Protein AF-A0A9W4MIW9-F1 (afdb_monomer)

Mean predicted aligned error: 12.94 Å

Radius of gyration: 18.71 Å; Cα contacts (8 Å, |Δi|>4): 181; chains: 1; bounding box: 42×33×40 Å

Nearest PDB structures (foldseek):
  2z1q-assembly1_A  TM=3.986E-01  e=2.937E-02  Thermus thermophilus HB8
  8phf-assembly1_A  TM=3.845E-01  e=2.140E-02  Homo sapiens
  7s7g-assembly1_A  TM=3.935E-01  e=2.693E-01  Homo sapiens
  3b96-assembly1_A-2  TM=3.591E-01  e=3.470E-01  Homo sapiens

Foldseek 3Di:
DDPCLQVCLVVVDDDPVVVVVCQQQQLVQCLVCAAAHDPVCQVPTAHHPNQRRVRRGNVSSVVSCCVVDVCDCRCPNNRPPDDDWDQQAFPVCDPNSVPADWDWDQDPVNPGTDIFGWGQDPQDADPNGDGDNDSDTDTD

Secondary structure (DSSP, 8-state):
--TTHHHHHHHT---HHHHHHHHHTT-HHHHHHTTS--HHHHTTS--GGG--GGG--HHHHHHHHHHHHSS-SGGGTTTSS--------BTTBSS-GGG---EEEEPTTSSSEEEE-EESS---B-TT--B------EE-

InterPro domains:
  IPR009100 Acyl-CoA dehydrogenase/oxidase, N-terminal and middle domain superfamily [SSF56645] (2-119)
  IPR037069 Acyl-CoA dehydrogenase/oxidase, N-terminal domain superfamily [G3DSA:1.10.540.10] (1-87)
  IPR046373 Acyl-CoA oxidase/dehydrogenase, middle domain superfamily [G3DSA:2.40.110.10] (88-129)

Sequence (140 aa):
MIPFVSEWEKAGILPSSLYEQCATAGLLMPMGAGSKIPQDWASKYPIIGGVPFEKWDGFHDFIVHDEVTRVGVTDEVLSGQKRISLAVTEPDAGSDVRRILTEAVLNGDKSHYIISGHKKACAKFHPNGRREQSKEETKF

Structure (mmCIF, N/CA/C/O backbone):
data_AF-A0A9W4MIW9-F1
#
_entry.id   AF-A0A9W4MIW9-F1
#
loop_
_atom_site.group_PDB
_atom_site.id
_atom_site.type_symbol
_atom_site.label_atom_id
_atom_site.label_alt_id
_atom_site.label_comp_id
_atom_site.label_asym_id
_atom_site.label_entity_id
_atom_site.label_seq_id
_atom_site.pdbx_PDB_ins_code
_atom_site.Cartn_x
_atom_site.Cartn_y
_atom_site.Cartn_z
_atom_site.occupancy
_atom_site.B_iso_or_equiv
_atom_site.auth_seq_id
_atom_site.auth_comp_id
_atom_site.auth_asym_id
_atom_site.auth_atom_id
_atom_site.pdbx_PDB_model_num
ATOM 1 N N . MET A 1 1 ? -0.341 -7.481 6.486 1.00 47.53 1 MET A N 1
ATOM 2 C CA . MET A 1 1 ? 1.073 -7.098 6.311 1.00 47.53 1 MET A CA 1
ATOM 3 C C . MET A 1 1 ? 1.959 -8.229 6.792 1.00 47.53 1 MET A C 1
ATOM 5 O O . MET A 1 1 ? 1.558 -8.923 7.718 1.00 47.53 1 MET A O 1
ATOM 9 N N . ILE A 1 2 ? 3.075 -8.390 6.077 1.00 58.88 2 ILE A N 1
ATOM 10 C CA . ILE A 1 2 ? 4.284 -9.213 6.273 1.00 58.88 2 ILE A CA 1
ATOM 11 C C . ILE A 1 2 ? 4.309 -10.098 7.549 1.00 58.88 2 ILE A C 1
ATOM 13 O O . ILE A 1 2 ? 4.292 -9.561 8.655 1.00 58.88 2 ILE A O 1
ATOM 17 N N . PRO A 1 3 ? 4.395 -11.442 7.425 1.00 56.22 3 PRO A N 1
ATOM 18 C CA . PRO A 1 3 ? 4.245 -12.366 8.558 1.00 56.22 3 PRO A CA 1
ATOM 19 C C . PRO A 1 3 ? 5.460 -12.475 9.497 1.00 56.22 3 PRO A C 1
ATOM 21 O O . PRO A 1 3 ? 5.290 -12.943 10.618 1.00 56.22 3 PRO A O 1
ATOM 24 N N . PHE A 1 4 ? 6.653 -12.048 9.070 1.00 65.38 4 PHE A N 1
ATOM 25 C CA . PHE A 1 4 ? 7.912 -12.199 9.823 1.00 65.38 4 PHE A CA 1
ATOM 26 C C . PHE A 1 4 ? 8.515 -10.864 10.300 1.00 65.38 4 PHE A C 1
ATOM 28 O O . PHE A 1 4 ? 9.605 -10.840 10.864 1.00 65.38 4 PHE A O 1
ATOM 35 N N . VAL A 1 5 ? 7.810 -9.747 10.085 1.00 66.06 5 VAL A N 1
ATOM 36 C CA . VAL A 1 5 ? 8.337 -8.385 10.293 1.00 66.06 5 VAL A CA 1
ATOM 37 C C . VAL A 1 5 ? 8.869 -8.181 11.725 1.00 66.06 5 VAL A C 1
ATOM 39 O O . VAL A 1 5 ? 10.029 -7.825 11.907 1.00 66.06 5 VAL A O 1
ATOM 42 N N . SER A 1 6 ? 8.107 -8.611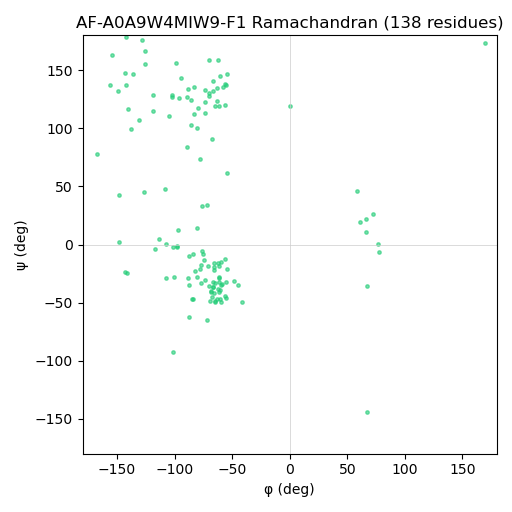 12.737 1.00 68.12 6 SER A N 1
ATOM 43 C CA . SER A 1 6 ? 8.483 -8.506 14.157 1.00 68.12 6 SER A CA 1
ATOM 44 C C . SER A 1 6 ? 9.545 -9.497 14.645 1.00 68.12 6 SER A C 1
ATOM 46 O O . SER A 1 6 ? 10.010 -9.386 15.781 1.00 68.12 6 SER A O 1
ATOM 48 N N . GLU A 1 7 ? 9.922 -10.478 13.824 1.00 67.44 7 GLU A N 1
ATOM 49 C CA . GLU A 1 7 ? 11.092 -11.329 14.069 1.00 67.44 7 GLU A CA 1
ATOM 50 C C . GLU A 1 7 ? 12.353 -10.622 13.563 1.00 67.44 7 GLU A C 1
ATOM 52 O O . GLU A 1 7 ? 13.329 -10.487 14.300 1.00 67.44 7 GLU A O 1
ATOM 57 N N . TRP A 1 8 ? 12.293 -10.085 12.342 1.00 72.25 8 TRP A N 1
ATOM 58 C CA . TRP A 1 8 ? 13.392 -9.358 11.707 1.00 72.25 8 TRP A CA 1
ATOM 59 C C . TRP A 1 8 ? 13.710 -8.033 12.413 1.00 72.25 8 TRP A C 1
ATOM 61 O O . TRP A 1 8 ? 14.882 -7.711 12.584 1.00 72.25 8 TRP A O 1
ATOM 71 N N . GLU A 1 9 ? 12.699 -7.323 12.925 1.00 65.94 9 GLU A N 1
ATOM 72 C CA . GLU A 1 9 ? 12.860 -6.158 13.815 1.00 65.94 9 GLU A CA 1
ATOM 73 C C . GLU A 1 9 ? 13.676 -6.489 15.071 1.00 65.94 9 GLU A C 1
ATOM 75 O O . GLU A 1 9 ? 14.568 -5.736 15.455 1.00 65.94 9 GLU A O 1
ATOM 80 N N . LYS A 1 10 ? 13.393 -7.630 15.715 1.00 73.62 10 LYS A N 1
ATOM 81 C CA . LYS A 1 10 ? 14.078 -8.052 16.949 1.00 73.62 10 LYS A CA 1
ATOM 82 C C . LYS A 1 10 ? 15.468 -8.620 16.692 1.00 73.62 10 LYS A C 1
ATOM 84 O O . LYS A 1 10 ? 16.343 -8.469 17.539 1.00 73.62 10 LYS A O 1
ATOM 89 N N . ALA A 1 11 ? 15.664 -9.285 15.556 1.00 73.06 11 ALA A N 1
ATOM 90 C CA . ALA A 1 11 ? 16.965 -9.789 15.129 1.00 73.06 11 ALA A CA 1
ATOM 91 C C . ALA A 1 11 ? 17.869 -8.685 14.548 1.00 73.06 11 ALA A C 1
ATOM 93 O O . ALA A 1 11 ? 19.082 -8.868 14.488 1.00 73.06 11 ALA A O 1
ATOM 94 N N . GLY A 1 12 ? 17.290 -7.567 14.091 1.00 72.06 12 GLY A N 1
ATOM 95 C CA . GLY A 1 12 ? 17.987 -6.486 13.387 1.00 72.06 12 GLY A CA 1
ATOM 96 C C . GLY A 1 12 ? 18.542 -6.883 12.012 1.00 72.06 12 GLY A C 1
ATOM 97 O O . GLY A 1 12 ? 19.351 -6.149 11.448 1.00 72.06 12 GLY A O 1
ATOM 98 N N . ILE A 1 13 ? 18.170 -8.058 11.489 1.00 71.31 13 ILE A N 1
ATOM 99 C CA . ILE A 1 13 ? 18.771 -8.692 10.306 1.00 71.31 13 ILE A CA 1
ATOM 100 C C . ILE A 1 13 ? 17.676 -9.379 9.475 1.00 71.31 13 ILE A C 1
ATOM 102 O O . ILE A 1 13 ? 16.817 -10.078 10.012 1.00 71.31 13 ILE A O 1
ATOM 106 N N . LEU A 1 14 ? 17.744 -9.215 8.149 1.00 72.25 14 LEU A N 1
ATOM 107 C CA . LEU A 1 14 ? 16.890 -9.899 7.171 1.00 72.25 14 LEU A CA 1
ATOM 108 C C . LEU A 1 14 ? 17.574 -11.179 6.636 1.00 72.25 14 LEU A C 1
ATOM 110 O O . LEU A 1 14 ? 18.785 -11.156 6.402 1.00 72.25 14 LEU A O 1
ATOM 114 N N . PRO A 1 15 ? 16.840 -12.279 6.369 1.00 72.19 15 PRO A N 1
ATOM 115 C CA . PRO A 1 15 ? 17.414 -13.485 5.767 1.00 72.19 15 PRO A CA 1
ATOM 116 C C . PRO A 1 15 ? 17.950 -13.226 4.352 1.00 72.19 15 PRO A C 1
ATOM 118 O O . PRO A 1 15 ? 17.249 -12.655 3.520 1.00 72.19 15 PRO A O 1
ATOM 121 N N . SER A 1 16 ? 19.153 -13.705 4.023 1.00 75.12 16 SER A N 1
ATOM 122 C CA . SER A 1 16 ? 19.767 -13.465 2.702 1.00 75.12 16 SER A CA 1
ATOM 123 C C . SER A 1 16 ? 18.932 -14.005 1.530 1.00 75.12 16 SER A C 1
ATOM 125 O O . SER A 1 16 ? 18.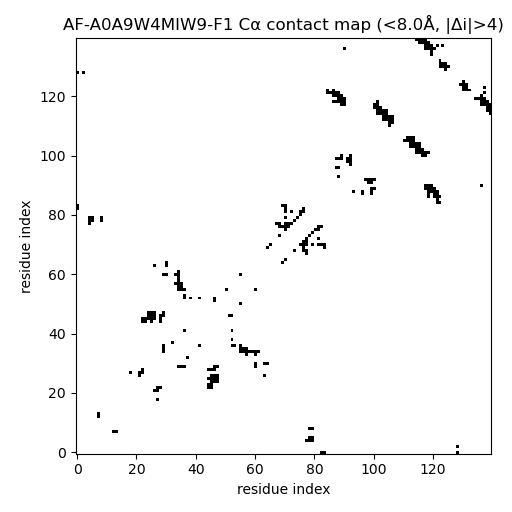831 -13.351 0.494 1.00 75.12 16 SER A O 1
ATOM 127 N N . SER A 1 17 ? 18.249 -15.139 1.714 1.00 75.81 17 SER A N 1
ATOM 128 C CA . SER A 1 17 ? 17.342 -15.716 0.711 1.00 75.81 17 SER A CA 1
ATOM 129 C C . SER A 1 17 ? 16.101 -14.857 0.427 1.00 75.81 17 SER A C 1
ATOM 131 O O . SER A 1 17 ? 15.500 -14.991 -0.638 1.00 75.81 17 SER A O 1
ATOM 133 N N . LEU A 1 18 ? 15.727 -13.933 1.324 1.00 75.25 18 LEU A N 1
ATOM 134 C CA . LEU A 1 18 ? 14.636 -12.982 1.086 1.00 75.25 18 LEU A CA 1
ATOM 135 C C . LEU A 1 18 ? 14.993 -11.999 -0.038 1.00 75.25 18 LEU A C 1
ATOM 137 O O . LEU A 1 18 ? 14.135 -11.660 -0.849 1.00 75.25 18 LEU A O 1
ATOM 141 N N . TYR A 1 19 ? 16.257 -11.574 -0.130 1.00 75.38 19 TYR A N 1
ATOM 142 C CA . TYR A 1 19 ? 16.714 -10.700 -1.213 1.00 75.38 19 TYR A CA 1
ATOM 143 C C . TYR A 1 19 ? 16.657 -11.410 -2.572 1.00 75.38 19 TYR A C 1
ATOM 145 O O . TYR A 1 19 ? 16.169 -10.830 -3.541 1.00 75.38 19 TYR A O 1
ATOM 153 N N . GLU A 1 20 ? 17.062 -12.680 -2.643 1.00 79.69 20 GLU A N 1
ATOM 154 C CA . GLU A 1 20 ? 16.945 -13.501 -3.859 1.00 79.69 20 GLU A CA 1
ATOM 155 C C . GLU A 1 20 ? 15.476 -13.698 -4.278 1.00 79.69 20 GLU A C 1
ATOM 157 O O . GLU A 1 20 ? 15.139 -13.625 -5.464 1.00 79.69 20 GLU A O 1
ATOM 162 N N . GLN A 1 21 ? 14.574 -13.869 -3.308 1.00 79.00 21 GLN A N 1
ATOM 163 C CA . GLN A 1 21 ? 13.131 -13.966 -3.545 1.00 79.00 21 GLN A CA 1
ATOM 164 C C . GLN A 1 21 ? 12.533 -12.639 -4.035 1.00 79.00 21 GLN A C 1
ATOM 166 O O . GLN A 1 21 ? 11.803 -12.637 -5.025 1.00 79.00 21 GLN A O 1
ATOM 171 N N . CYS A 1 22 ? 12.880 -11.502 -3.425 1.00 77.81 22 CYS A N 1
ATOM 172 C CA . CYS A 1 22 ? 12.439 -10.176 -3.875 1.00 77.81 22 CYS A CA 1
ATOM 173 C C . CYS A 1 22 ? 13.019 -9.792 -5.250 1.00 77.81 22 CYS A C 1
ATOM 175 O O . CYS A 1 22 ? 12.347 -9.114 -6.031 1.00 77.81 22 CYS A O 1
ATOM 177 N N . ALA A 1 23 ? 14.236 -10.240 -5.580 1.00 81.62 23 ALA A N 1
ATOM 178 C CA . ALA A 1 23 ? 14.806 -10.108 -6.921 1.00 81.62 23 ALA A CA 1
ATOM 179 C C . ALA A 1 23 ? 13.994 -10.919 -7.943 1.00 81.62 23 ALA A C 1
ATOM 181 O O . ALA A 1 23 ? 13.566 -10.382 -8.962 1.00 81.62 23 ALA A O 1
ATOM 182 N N . THR A 1 24 ? 13.717 -12.189 -7.633 1.00 83.44 24 THR A N 1
ATOM 183 C CA . THR A 1 24 ? 12.951 -13.107 -8.494 1.00 83.44 24 THR A CA 1
ATOM 184 C C . THR A 1 24 ? 11.496 -12.656 -8.676 1.00 83.44 24 THR A C 1
ATOM 186 O O . THR A 1 24 ? 10.931 -12.815 -9.754 1.00 83.44 24 THR A O 1
ATOM 189 N N . ALA A 1 25 ? 10.894 -12.036 -7.657 1.00 81.69 25 ALA A N 1
ATOM 190 C CA . ALA A 1 25 ? 9.546 -11.465 -7.710 1.00 81.69 25 ALA A CA 1
ATOM 191 C C . ALA A 1 25 ? 9.454 -10.122 -8.467 1.00 81.69 25 ALA A C 1
ATOM 193 O O . ALA A 1 25 ? 8.356 -9.592 -8.637 1.00 81.69 25 ALA A O 1
ATOM 194 N N . GLY A 1 26 ? 10.583 -9.551 -8.900 1.00 85.00 26 GLY A N 1
ATOM 195 C CA . GLY A 1 26 ? 10.620 -8.275 -9.615 1.00 85.00 26 GLY A CA 1
ATOM 196 C C . GLY A 1 26 ? 10.336 -7.050 -8.746 1.00 85.00 26 GLY A C 1
ATOM 197 O O . GLY A 1 26 ? 9.869 -6.041 -9.264 1.00 85.00 26 GLY 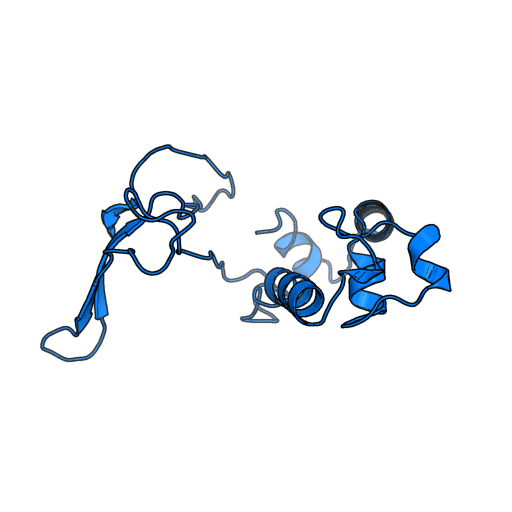A O 1
ATOM 198 N N . LEU A 1 27 ? 10.601 -7.130 -7.437 1.00 83.69 27 LEU A N 1
ATOM 199 C CA . LEU A 1 27 ? 10.497 -5.997 -6.508 1.00 83.69 27 LEU A CA 1
ATOM 200 C C . LEU A 1 27 ? 11.774 -5.150 -6.496 1.00 83.69 27 LEU A C 1
ATOM 202 O O . LEU A 1 27 ? 11.707 -3.928 -6.581 1.00 83.69 27 LEU A O 1
ATOM 206 N N . LEU A 1 28 ? 12.946 -5.794 -6.412 1.00 82.19 28 LEU A N 1
ATOM 207 C CA . LEU A 1 28 ? 14.202 -5.068 -6.180 1.00 82.19 28 LEU A CA 1
ATOM 208 C C . LEU A 1 28 ? 14.654 -4.219 -7.371 1.00 82.19 28 LEU A C 1
ATOM 210 O O . LEU A 1 28 ? 15.215 -3.147 -7.163 1.00 82.19 28 LEU A O 1
ATOM 214 N N . MET A 1 29 ? 14.433 -4.678 -8.609 1.00 85.69 29 MET A N 1
ATOM 215 C CA . MET A 1 29 ? 14.877 -3.918 -9.781 1.00 85.69 29 MET A CA 1
ATOM 216 C C . MET A 1 29 ? 14.077 -2.618 -9.961 1.00 85.69 29 MET A C 1
ATOM 218 O O . MET A 1 29 ? 14.724 -1.576 -10.058 1.00 85.69 29 MET A O 1
ATOM 222 N N . PRO A 1 30 ? 12.728 -2.612 -9.911 1.00 83.06 30 PRO A N 1
ATOM 223 C CA . PRO A 1 30 ? 11.979 -1.363 -9.974 1.00 83.06 30 PRO A CA 1
ATOM 224 C C . PRO A 1 30 ? 12.290 -0.411 -8.812 1.00 83.06 30 PRO A C 1
ATOM 226 O O . PRO A 1 30 ? 12.518 0.763 -9.067 1.00 83.06 30 PRO A O 1
ATOM 229 N N . MET A 1 31 ? 12.440 -0.908 -7.574 1.00 82.06 31 MET A N 1
ATOM 230 C CA . MET A 1 31 ? 12.877 -0.078 -6.433 1.00 82.06 31 MET A CA 1
ATOM 231 C C . MET A 1 31 ? 14.276 0.539 -6.620 1.00 82.06 31 MET A C 1
ATOM 233 O O . MET A 1 31 ? 14.549 1.622 -6.110 1.00 82.06 31 MET A O 1
ATOM 237 N N . GLY A 1 32 ? 15.186 -0.147 -7.320 1.00 81.88 32 GLY A N 1
ATOM 238 C CA . GLY A 1 32 ? 16.523 0.372 -7.634 1.00 81.88 32 GLY A CA 1
ATOM 239 C C . GLY A 1 32 ? 16.563 1.303 -8.852 1.00 81.88 32 GLY A C 1
ATOM 240 O O . GLY A 1 32 ? 17.484 2.107 -8.976 1.00 81.88 32 GLY A O 1
ATOM 241 N N . ALA A 1 33 ? 15.586 1.191 -9.752 1.00 84.44 33 ALA A N 1
ATOM 242 C CA . ALA A 1 33 ? 15.440 2.032 -10.938 1.00 84.44 33 ALA A CA 1
ATOM 243 C C . ALA A 1 33 ? 14.619 3.309 -10.673 1.00 84.44 33 ALA A C 1
ATOM 245 O O . ALA A 1 33 ? 14.829 4.335 -11.324 1.00 84.44 33 ALA A O 1
ATOM 246 N N . GLY A 1 34 ? 13.689 3.252 -9.719 1.00 83.00 34 GLY A N 1
ATOM 247 C CA . GLY A 1 34 ? 12.743 4.317 -9.423 1.00 83.00 34 GLY A CA 1
ATOM 248 C C . GLY A 1 34 ? 11.740 4.536 -10.561 1.00 83.00 34 GLY A C 1
ATOM 249 O O . GLY A 1 34 ? 11.335 3.617 -11.276 1.00 83.00 34 GLY A O 1
ATOM 250 N N . SER A 1 35 ? 11.373 5.802 -10.771 1.00 85.94 35 SER A N 1
ATOM 251 C CA . SER A 1 35 ? 10.337 6.233 -11.725 1.00 85.94 35 SER A CA 1
ATOM 252 C C . SER A 1 35 ? 10.500 5.809 -13.196 1.00 85.94 35 SER A C 1
ATOM 254 O O . SER A 1 35 ? 9.553 5.986 -13.964 1.00 85.94 35 SER A O 1
ATOM 256 N N . LYS A 1 36 ? 11.665 5.295 -13.625 1.00 89.69 36 LYS A N 1
ATOM 257 C CA . LYS A 1 36 ? 11.917 4.795 -14.991 1.00 89.69 36 LYS A CA 1
ATOM 258 C C . LYS A 1 36 ? 12.936 3.660 -14.983 1.00 89.69 36 LYS A C 1
ATOM 260 O O . LYS A 1 36 ? 14.023 3.813 -14.438 1.00 89.69 36 LYS A O 1
ATOM 265 N N . ILE A 1 37 ? 12.633 2.569 -15.681 1.00 86.50 37 ILE A N 1
ATOM 266 C CA . ILE A 1 37 ? 13.534 1.415 -15.792 1.00 86.50 37 ILE A CA 1
ATOM 267 C C . ILE A 1 37 ? 14.540 1.628 -16.938 1.00 86.50 37 ILE A C 1
ATOM 269 O O . ILE A 1 37 ? 14.116 1.847 -18.076 1.00 86.50 37 ILE A O 1
ATOM 273 N N . PRO A 1 38 ? 15.865 1.548 -16.687 1.00 87.00 38 PRO A N 1
ATOM 274 C CA . PRO A 1 38 ? 16.870 1.564 -17.746 1.00 87.00 38 PRO A CA 1
ATOM 275 C C . PRO A 1 38 ? 16.650 0.423 -18.746 1.00 87.00 38 PRO A C 1
ATOM 277 O O . PRO A 1 38 ? 16.438 -0.727 -18.356 1.00 87.00 38 PRO A O 1
ATOM 280 N N . GLN A 1 39 ? 16.750 0.718 -20.044 1.00 81.94 39 GLN A N 1
ATOM 281 C CA . GLN A 1 39 ? 16.488 -0.265 -21.103 1.00 81.94 39 GLN A CA 1
ATOM 282 C C . GLN A 1 39 ? 17.410 -1.497 -21.013 1.00 81.94 39 GLN A C 1
ATOM 284 O O . GLN A 1 39 ? 16.961 -2.620 -21.234 1.00 81.94 39 GLN A O 1
ATOM 289 N N . ASP A 1 40 ? 18.659 -1.313 -20.576 1.00 84.19 40 ASP A N 1
ATOM 290 C CA . ASP A 1 40 ? 19.629 -2.399 -20.357 1.00 84.19 40 ASP A CA 1
ATOM 291 C C . ASP A 1 40 ? 19.235 -3.361 -19.216 1.00 84.19 40 ASP A C 1
ATOM 293 O O . ASP A 1 40 ? 19.796 -4.451 -19.084 1.00 84.19 40 ASP A O 1
ATOM 297 N N . TRP A 1 41 ? 18.291 -2.968 -18.354 1.00 82.88 41 TRP A N 1
ATOM 298 C CA . TRP A 1 41 ? 17.788 -3.776 -17.236 1.00 82.88 41 TRP A CA 1
ATOM 299 C C . TRP A 1 41 ? 16.450 -4.444 -17.565 1.00 82.88 41 TRP A C 1
ATOM 301 O O . TRP A 1 41 ? 16.167 -5.530 -17.058 1.00 82.88 41 TRP A O 1
ATOM 311 N N . ALA A 1 42 ? 15.664 -3.832 -18.455 1.00 72.88 42 ALA A N 1
ATOM 312 C CA . ALA A 1 42 ? 14.316 -4.247 -18.834 1.00 72.88 42 ALA A CA 1
ATOM 313 C C . ALA A 1 42 ? 14.192 -5.695 -19.337 1.00 72.88 42 ALA A C 1
ATOM 315 O O . ALA A 1 42 ? 13.165 -6.333 -19.130 1.00 72.88 42 ALA A O 1
ATOM 316 N N . SER A 1 43 ? 15.229 -6.219 -19.998 1.00 71.81 43 SER A N 1
ATOM 317 C CA . SER A 1 43 ? 15.269 -7.609 -20.492 1.00 71.81 43 SER A CA 1
ATOM 318 C C . SER A 1 43 ? 16.027 -8.570 -19.568 1.00 71.81 43 SER A C 1
ATOM 320 O O . SER A 1 43 ? 16.142 -9.754 -19.877 1.00 71.81 43 SER A O 1
ATOM 322 N N . LYS A 1 44 ? 16.590 -8.072 -18.459 1.00 83.00 44 LYS A N 1
ATOM 323 C CA . LYS A 1 44 ? 17.498 -8.826 -17.583 1.00 83.00 44 LYS A CA 1
ATOM 324 C C . LYS A 1 44 ? 16.861 -9.226 -16.252 1.00 83.00 44 LYS A C 1
ATOM 326 O O . LYS A 1 44 ? 17.250 -10.243 -15.682 1.00 83.00 44 LYS A O 1
ATOM 331 N N . TYR A 1 45 ? 15.901 -8.444 -15.760 1.00 84.38 45 TYR A N 1
ATOM 332 C CA . TYR A 1 45 ? 15.270 -8.655 -14.458 1.00 84.38 45 TYR A CA 1
ATOM 333 C C . TYR A 1 45 ? 13.744 -8.489 -14.544 1.00 84.38 45 TYR A C 1
ATOM 335 O O . TYR A 1 45 ? 13.270 -7.661 -15.322 1.00 84.38 45 TYR A O 1
ATOM 343 N N . PRO A 1 46 ? 12.965 -9.245 -13.750 1.00 87.81 46 PRO A N 1
ATOM 344 C CA . PRO A 1 46 ? 11.510 -9.138 -13.743 1.00 87.81 46 PRO A CA 1
ATOM 345 C C . PRO A 1 46 ? 11.020 -7.818 -13.129 1.00 87.81 46 PRO A C 1
ATOM 347 O O . PRO A 1 46 ? 11.711 -7.182 -12.332 1.00 87.81 46 PRO A O 1
ATOM 350 N N . ILE A 1 47 ? 9.785 -7.447 -13.476 1.00 89.38 47 ILE A N 1
ATOM 351 C CA . ILE A 1 47 ? 9.059 -6.280 -12.959 1.00 89.38 47 ILE A CA 1
ATOM 352 C C . ILE A 1 47 ? 7.795 -6.779 -12.258 1.00 89.38 47 ILE A C 1
ATOM 354 O O . ILE A 1 47 ? 7.021 -7.549 -12.838 1.00 89.38 47 ILE A O 1
ATOM 358 N N . ILE A 1 48 ? 7.568 -6.342 -11.018 1.00 85.25 48 ILE A N 1
ATOM 359 C CA . ILE A 1 48 ? 6.362 -6.692 -10.263 1.00 85.25 48 ILE A CA 1
ATOM 360 C C . ILE A 1 48 ? 5.086 -6.297 -11.026 1.00 85.25 48 ILE A C 1
ATOM 362 O O . ILE A 1 48 ? 4.996 -5.246 -11.657 1.00 85.25 48 ILE A O 1
ATOM 366 N N . GLY A 1 49 ? 4.087 -7.181 -10.994 1.00 82.56 49 GLY A N 1
ATOM 367 C CA . GLY A 1 49 ? 2.829 -7.005 -11.723 1.00 82.56 49 GLY A CA 1
ATOM 368 C C . GLY A 1 49 ? 2.918 -7.277 -13.229 1.00 82.56 49 GLY A C 1
ATOM 369 O O . GLY A 1 49 ? 1.904 -7.158 -13.910 1.00 82.56 49 GLY A O 1
ATOM 370 N N . GLY A 1 50 ? 4.090 -7.654 -13.761 1.00 83.62 50 GLY A N 1
ATOM 371 C CA . GLY A 1 50 ? 4.272 -7.914 -15.194 1.00 83.62 50 GLY A CA 1
ATOM 372 C C . GLY A 1 50 ? 4.107 -6.663 -16.063 1.00 83.62 50 GLY A C 1
ATOM 373 O O . GLY A 1 50 ? 3.787 -6.772 -17.246 1.00 83.62 50 GLY A O 1
ATOM 374 N N . VAL A 1 51 ? 4.282 -5.479 -15.470 1.00 85.38 51 VAL A N 1
ATOM 375 C CA . VAL A 1 51 ? 4.172 -4.188 -16.154 1.00 85.38 51 VAL A CA 1
ATOM 376 C C . VAL A 1 51 ? 5.270 -4.114 -17.225 1.00 85.38 51 VAL A C 1
ATOM 378 O O . VAL A 1 51 ? 6.442 -4.265 -16.878 1.00 85.38 51 VAL A O 1
ATOM 381 N N . PRO A 1 52 ? 4.936 -3.896 -18.515 1.00 88.50 52 PRO A N 1
ATOM 382 C CA . PRO A 1 52 ? 5.940 -3.674 -19.553 1.00 88.50 52 PRO A CA 1
ATOM 383 C C . PRO A 1 52 ? 6.850 -2.511 -19.163 1.00 88.50 52 PRO A C 1
ATOM 385 O O . PRO A 1 52 ? 6.360 -1.500 -18.662 1.00 88.50 52 PRO A O 1
ATOM 388 N N . PHE A 1 53 ? 8.159 -2.634 -19.373 1.00 86.56 53 PHE A N 1
ATOM 389 C CA . PHE A 1 53 ? 9.129 -1.663 -18.856 1.00 86.56 53 PHE A CA 1
ATOM 390 C C . PHE A 1 53 ? 8.915 -0.244 -19.406 1.00 86.56 53 PHE A C 1
ATOM 392 O O . PHE A 1 53 ? 9.177 0.732 -18.710 1.00 86.56 53 PHE A O 1
ATOM 399 N N . GLU A 1 54 ? 8.372 -0.121 -20.619 1.00 88.81 54 GLU A N 1
ATOM 400 C CA . GLU A 1 54 ? 8.004 1.143 -21.267 1.00 88.81 54 GLU A CA 1
ATOM 401 C C . GLU A 1 54 ? 6.776 1.806 -20.626 1.00 88.81 54 GLU A C 1
ATOM 403 O O . GLU A 1 54 ? 6.524 2.990 -20.839 1.00 88.81 54 GLU A O 1
ATOM 408 N N . LYS A 1 55 ? 5.993 1.028 -19.870 1.00 89.81 55 LYS A N 1
ATOM 409 C CA . LYS A 1 55 ? 4.827 1.463 -19.092 1.00 89.81 55 LYS A CA 1
ATOM 410 C C . LYS A 1 55 ? 5.136 1.608 -17.603 1.00 89.81 55 LYS A C 1
ATOM 412 O O . LYS A 1 55 ? 4.246 2.001 -16.854 1.00 89.81 55 LYS A O 1
ATOM 417 N N . TRP A 1 56 ? 6.360 1.294 -17.173 1.00 90.06 56 TRP A N 1
ATOM 418 C CA . TRP A 1 56 ? 6.802 1.631 -15.829 1.00 90.06 56 TRP A CA 1
ATOM 419 C C . TRP A 1 56 ? 6.977 3.143 -15.716 1.00 90.06 56 TRP A C 1
ATOM 421 O O . TRP A 1 56 ? 7.661 3.765 -16.530 1.00 90.06 56 TRP A O 1
ATOM 431 N N . ASP A 1 57 ? 6.357 3.729 -14.702 1.00 86.50 57 ASP A N 1
ATOM 432 C CA . ASP A 1 57 ? 6.380 5.163 -14.459 1.00 86.50 57 ASP A CA 1
ATOM 433 C C . ASP A 1 57 ? 6.449 5.473 -12.957 1.00 86.50 57 ASP A C 1
ATOM 435 O O . ASP A 1 57 ? 6.412 4.586 -12.100 1.00 86.50 57 ASP A O 1
ATOM 439 N N . GLY A 1 58 ? 6.508 6.767 -12.635 1.00 84.00 58 GLY A N 1
ATOM 440 C CA . GLY A 1 58 ? 6.513 7.260 -11.261 1.00 84.00 58 GLY A CA 1
ATOM 441 C C . GLY A 1 58 ? 5.281 6.883 -10.429 1.00 84.00 58 GLY A C 1
ATOM 442 O O . GLY A 1 58 ? 5.344 7.009 -9.213 1.00 84.00 58 GLY A O 1
ATOM 443 N N . PHE A 1 59 ? 4.174 6.424 -11.025 1.00 85.81 59 PHE A N 1
ATOM 444 C CA . PHE A 1 59 ? 3.001 5.954 -10.282 1.00 85.81 59 PHE A CA 1
ATOM 445 C C . PHE A 1 59 ? 3.109 4.470 -9.923 1.00 85.81 59 PHE A C 1
ATOM 447 O O . PHE A 1 59 ? 2.706 4.088 -8.830 1.00 85.81 59 PHE A O 1
ATOM 454 N N . HIS A 1 60 ? 3.706 3.643 -10.781 1.00 86.06 60 HIS A N 1
ATOM 455 C CA . HIS A 1 60 ? 4.059 2.264 -10.429 1.00 86.06 60 HIS A CA 1
ATOM 456 C C . HIS A 1 60 ? 5.181 2.232 -9.387 1.00 86.06 60 HIS A C 1
ATOM 458 O O . HIS A 1 60 ? 5.097 1.484 -8.416 1.00 86.06 60 HIS A O 1
ATOM 464 N N . ASP A 1 61 ? 6.175 3.107 -9.551 1.00 85.44 61 ASP A N 1
ATOM 465 C CA . ASP A 1 61 ? 7.215 3.373 -8.559 1.00 85.44 61 ASP A CA 1
ATOM 466 C C . ASP A 1 61 ? 6.608 3.873 -7.246 1.00 85.44 61 ASP A C 1
ATOM 468 O O . ASP A 1 61 ? 6.849 3.281 -6.200 1.00 85.44 61 ASP A O 1
ATOM 472 N N . PHE A 1 62 ? 5.718 4.874 -7.296 1.00 82.19 62 PHE A N 1
ATOM 473 C CA . PHE A 1 62 ? 4.989 5.329 -6.115 1.00 82.19 62 PHE A CA 1
ATOM 474 C C . PHE A 1 62 ? 4.123 4.230 -5.502 1.00 82.19 62 PHE A C 1
ATOM 476 O O . PHE A 1 62 ? 4.108 4.151 -4.293 1.00 82.19 62 PHE A O 1
ATOM 483 N N . ILE A 1 63 ? 3.441 3.358 -6.252 1.00 83.31 63 ILE A N 1
ATOM 484 C CA . ILE A 1 63 ? 2.667 2.248 -5.665 1.00 83.31 63 ILE A CA 1
ATOM 485 C C . ILE A 1 63 ? 3.587 1.211 -5.025 1.00 83.31 63 ILE A C 1
ATOM 487 O O . ILE A 1 63 ? 3.251 0.700 -3.961 1.00 83.31 63 ILE A O 1
ATOM 491 N N . VAL A 1 64 ? 4.728 0.880 -5.634 1.00 78.25 64 VAL A N 1
ATOM 492 C CA . VAL A 1 64 ? 5.696 -0.031 -5.011 1.00 78.25 64 VAL A CA 1
ATOM 493 C C . VAL A 1 64 ? 6.265 0.606 -3.759 1.00 78.25 64 VAL A C 1
ATOM 495 O O . VAL A 1 64 ? 6.222 -0.023 -2.710 1.00 78.25 64 VAL A O 1
ATOM 498 N N . HIS A 1 65 ? 6.717 1.855 -3.827 1.00 77.06 65 HIS A N 1
ATOM 499 C CA . HIS A 1 65 ? 7.178 2.578 -2.656 1.00 77.06 65 HIS A CA 1
ATOM 500 C C . HIS A 1 65 ? 6.074 2.720 -1.618 1.00 77.06 65 HIS A C 1
ATOM 502 O O . HIS A 1 65 ? 6.339 2.403 -0.483 1.00 77.06 65 HIS A O 1
ATOM 508 N N . ASP A 1 66 ? 4.849 3.109 -1.937 1.00 74.06 66 ASP A N 1
ATOM 509 C CA . ASP A 1 66 ? 3.716 3.233 -1.011 1.00 74.06 66 ASP A CA 1
ATOM 510 C C . ASP A 1 66 ? 3.360 1.850 -0.423 1.00 74.06 66 ASP A C 1
ATOM 512 O O . ASP A 1 66 ? 3.364 1.688 0.783 1.00 74.06 66 ASP A O 1
ATOM 516 N N . GLU A 1 67 ? 3.231 0.756 -1.170 1.00 69.31 67 GLU A N 1
ATOM 517 C CA . GLU A 1 67 ? 3.047 -0.569 -0.540 1.00 69.31 67 GLU A CA 1
ATOM 518 C C . GLU A 1 67 ? 4.275 -1.053 0.276 1.00 69.31 67 GLU A C 1
ATOM 520 O O . GLU A 1 67 ? 4.116 -1.851 1.204 1.00 69.31 67 GLU A O 1
ATOM 525 N N . VAL A 1 68 ? 5.475 -0.523 0.004 1.00 69.25 68 VAL A N 1
ATOM 526 C CA . VAL A 1 68 ? 6.738 -0.773 0.733 1.00 69.25 68 VAL A CA 1
ATOM 527 C C . VAL A 1 68 ? 7.071 0.330 1.769 1.00 69.25 68 VAL A C 1
ATOM 529 O O . VAL A 1 68 ? 8.035 0.178 2.508 1.00 69.25 68 VAL A O 1
ATOM 532 N N . THR A 1 69 ? 6.268 1.400 1.912 1.00 63.81 69 THR A N 1
ATOM 533 C CA . THR A 1 69 ? 6.517 2.556 2.817 1.00 63.81 69 THR A CA 1
ATOM 534 C C . THR A 1 69 ? 5.282 3.147 3.496 1.00 63.81 69 THR A C 1
ATOM 536 O O . THR A 1 69 ? 5.461 3.685 4.572 1.00 63.81 69 THR A O 1
ATOM 539 N N . ARG A 1 70 ? 4.048 3.002 2.974 1.00 62.28 70 ARG A N 1
ATOM 540 C CA . ARG A 1 70 ? 2.729 3.168 3.660 1.00 62.28 70 ARG A CA 1
ATOM 541 C C . ARG A 1 70 ? 2.648 2.297 4.896 1.00 62.28 70 ARG A C 1
ATOM 543 O O . ARG A 1 70 ? 1.865 2.541 5.814 1.00 62.28 70 ARG A O 1
ATOM 550 N N . VAL A 1 71 ? 3.489 1.274 4.925 1.00 52.53 71 VAL A N 1
ATOM 551 C CA . VAL A 1 71 ? 4.071 0.778 6.153 1.00 52.53 71 VAL A CA 1
ATOM 552 C C . VAL A 1 71 ? 4.782 1.926 6.930 1.00 52.53 71 VAL A C 1
ATOM 554 O O . VAL A 1 71 ? 5.989 1.860 7.093 1.00 52.53 71 VAL A O 1
ATOM 557 N N . GLY A 1 72 ? 4.038 2.978 7.349 1.00 48.88 72 GLY A N 1
ATOM 558 C CA . GLY A 1 72 ? 4.440 4.390 7.148 1.00 48.88 72 GLY A CA 1
ATOM 559 C C . GLY A 1 72 ? 3.714 5.534 7.877 1.00 48.88 72 GLY A C 1
ATOM 560 O O . GLY A 1 72 ? 2.916 6.230 7.260 1.00 48.88 72 GLY A O 1
ATOM 561 N N . VAL A 1 73 ? 3.931 5.851 9.156 1.00 50.59 73 VAL A N 1
ATOM 562 C CA . VAL A 1 73 ? 4.235 4.918 10.250 1.00 50.59 73 VAL A CA 1
ATOM 563 C C . VAL A 1 73 ? 5.505 4.089 9.989 1.00 50.59 73 VAL A C 1
ATOM 565 O O . VAL A 1 73 ? 5.492 2.872 10.077 1.00 50.59 73 VAL A O 1
ATOM 568 N N . THR A 1 74 ? 6.581 4.744 9.548 1.00 45.62 74 THR A N 1
ATOM 569 C CA . THR A 1 74 ? 7.650 4.130 8.741 1.00 45.62 74 THR A CA 1
ATOM 570 C C . THR A 1 74 ? 8.502 3.186 9.569 1.00 45.62 74 THR A C 1
ATOM 572 O O . THR A 1 74 ? 8.311 1.983 9.455 1.00 45.62 74 THR A O 1
ATOM 575 N N . ASP A 1 75 ? 9.238 3.665 10.567 1.00 41.91 75 ASP A N 1
ATOM 576 C CA . ASP A 1 75 ? 9.833 2.798 11.600 1.00 41.91 75 ASP A CA 1
ATOM 577 C C . ASP A 1 75 ? 8.786 2.215 12.584 1.00 41.91 75 ASP A C 1
ATOM 579 O O . ASP A 1 75 ? 9.061 2.046 13.765 1.00 41.91 75 ASP A O 1
ATOM 583 N N . GLU A 1 76 ? 7.566 1.909 12.135 1.00 44.62 76 GLU A N 1
ATOM 584 C CA . GLU A 1 76 ? 6.484 1.268 12.903 1.00 44.62 76 GLU A CA 1
ATOM 585 C C . GLU A 1 76 ? 5.577 0.375 12.026 1.00 44.62 76 GLU A C 1
ATOM 587 O O . GLU A 1 76 ? 4.605 -0.201 12.509 1.00 44.62 76 GLU A O 1
ATOM 592 N N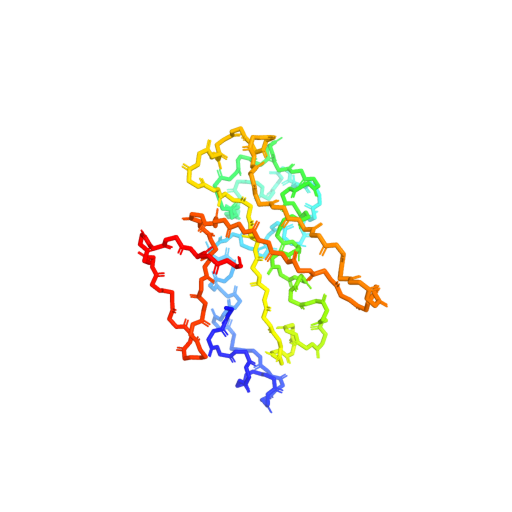 . VAL A 1 77 ? 5.869 0.228 10.732 1.00 43.97 77 VAL A N 1
ATOM 593 C CA . VAL A 1 77 ? 5.438 -0.920 9.925 1.00 43.97 77 VAL A CA 1
ATOM 594 C C . VAL A 1 77 ? 6.546 -1.360 8.942 1.00 43.97 77 VAL A C 1
ATOM 596 O O . VAL A 1 77 ? 6.620 -2.554 8.661 1.00 43.97 77 VAL A O 1
ATOM 599 N N . LEU A 1 78 ? 7.486 -0.477 8.536 1.00 40.22 78 LEU A N 1
ATOM 600 C CA . LEU A 1 78 ? 8.896 -0.903 8.379 1.00 40.22 78 LEU A CA 1
ATOM 601 C C . LEU A 1 78 ? 9.456 -1.374 9.748 1.00 40.22 78 LEU A C 1
ATOM 603 O O . LEU A 1 78 ? 10.439 -2.105 9.760 1.00 40.22 78 LEU A O 1
ATOM 607 N N . SER A 1 79 ? 8.819 -1.012 10.882 1.00 43.56 79 SER A N 1
ATOM 608 C CA . SER A 1 79 ? 8.981 -1.661 12.207 1.00 43.56 79 SER A CA 1
ATOM 609 C C . SER A 1 79 ? 7.644 -2.114 12.876 1.00 43.56 79 SER A C 1
ATOM 611 O O . SER A 1 79 ? 7.332 -1.878 14.041 1.00 43.56 79 SER A O 1
ATOM 613 N N . GLY A 1 80 ? 6.781 -2.754 12.085 1.00 40.97 80 GLY A N 1
ATOM 614 C CA . GLY A 1 80 ? 5.709 -3.679 12.514 1.00 40.97 80 GLY A CA 1
ATOM 615 C C . GLY A 1 80 ? 4.477 -3.223 13.326 1.00 40.97 80 GLY A C 1
ATOM 616 O O . GLY A 1 80 ? 3.400 -3.787 13.115 1.00 40.97 80 GLY A O 1
ATOM 617 N N . GLN A 1 81 ? 4.585 -2.271 14.258 1.00 50.41 81 GLN A N 1
ATOM 618 C CA . GLN A 1 81 ? 3.543 -1.870 15.222 1.00 50.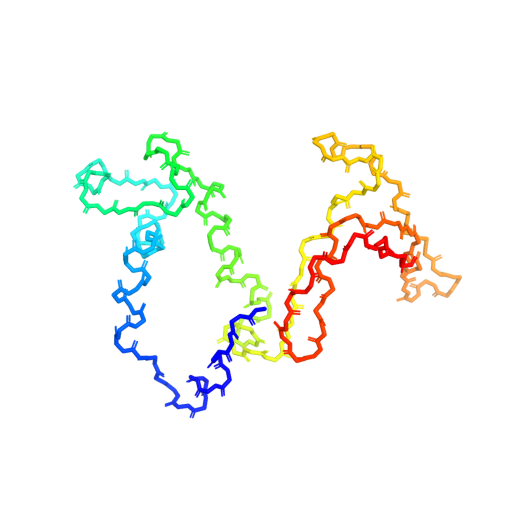41 81 GLN A CA 1
ATOM 619 C C . GLN A 1 81 ? 2.121 -1.602 14.679 1.00 50.41 81 GLN A C 1
ATOM 621 O O . GLN A 1 81 ? 1.164 -1.812 15.429 1.00 50.41 81 GLN A O 1
ATOM 626 N N . LYS A 1 82 ? 1.921 -1.124 13.439 1.00 45.19 82 LYS A N 1
ATOM 627 C CA . LYS A 1 82 ? 0.565 -0.815 12.909 1.00 45.19 82 LYS A CA 1
ATOM 628 C C . LYS A 1 82 ? 0.278 -1.456 11.548 1.00 45.19 82 LYS A C 1
ATOM 630 O O . LYS A 1 82 ? 1.097 -2.160 10.968 1.00 45.19 82 LYS A O 1
ATOM 635 N N . ARG A 1 83 ? -0.955 -1.293 11.054 1.00 49.59 83 ARG A N 1
ATOM 636 C CA . ARG A 1 83 ? -1.435 -1.921 9.813 1.00 49.59 83 ARG A CA 1
ATOM 637 C C . ARG A 1 83 ? -2.365 -1.000 9.017 1.00 49.59 83 ARG A C 1
ATOM 639 O O . ARG A 1 83 ? -3.128 -0.237 9.595 1.00 49.59 83 ARG A O 1
ATOM 646 N N . ILE A 1 84 ? -2.307 -1.129 7.693 1.00 56.06 84 ILE A N 1
ATOM 647 C CA . ILE A 1 84 ? -2.969 -0.286 6.684 1.00 56.06 84 ILE A CA 1
ATOM 648 C C . ILE A 1 84 ? -3.832 -1.112 5.713 1.00 56.06 84 ILE A C 1
ATOM 650 O O . ILE A 1 84 ? -3.560 -2.289 5.466 1.00 56.06 84 ILE A O 1
ATOM 654 N N . SER A 1 85 ? -4.839 -0.492 5.101 1.00 51.69 85 SER A N 1
ATOM 655 C CA . SER A 1 85 ? -5.581 -1.085 3.980 1.00 51.69 85 SER A CA 1
ATOM 656 C C . SER A 1 85 ? -6.235 -0.009 3.121 1.00 51.69 85 SER A C 1
ATOM 658 O O . SER A 1 85 ? -6.861 0.900 3.664 1.00 51.69 85 SER A O 1
ATOM 660 N N . LEU A 1 86 ? -6.163 -0.148 1.797 1.00 64.00 86 LEU A N 1
ATOM 661 C CA . LEU A 1 86 ? -6.882 0.723 0.871 1.00 64.00 86 LEU A CA 1
ATOM 662 C C . LEU A 1 86 ? -8.358 0.294 0.771 1.00 64.00 86 LEU A C 1
ATOM 664 O O . LEU A 1 86 ? -8.667 -0.823 0.362 1.00 64.00 86 LEU A O 1
ATOM 668 N N . ALA A 1 87 ? -9.263 1.187 1.172 1.00 71.25 87 ALA A N 1
ATOM 669 C CA . ALA A 1 87 ? -10.671 0.905 1.474 1.00 71.25 87 ALA A CA 1
ATOM 670 C C . ALA A 1 87 ? -11.645 1.465 0.413 1.00 71.25 87 ALA A C 1
ATOM 672 O O . ALA A 1 87 ? -12.608 2.160 0.737 1.00 71.25 87 ALA A O 1
ATOM 673 N N . VAL A 1 88 ? -11.363 1.235 -0.873 1.00 73.00 88 VAL A N 1
ATOM 674 C CA . VAL A 1 88 ? -12.014 1.978 -1.971 1.00 73.00 88 VAL A CA 1
ATOM 675 C C . VAL A 1 88 ? -13.331 1.342 -2.434 1.00 73.00 88 VAL A C 1
ATOM 677 O O . VAL A 1 88 ? -14.376 1.974 -2.303 1.00 73.00 88 VAL A O 1
ATOM 680 N N . THR A 1 89 ? -13.290 0.107 -2.945 1.00 80.19 89 THR A N 1
ATOM 681 C CA . THR A 1 89 ? -14.404 -0.559 -3.652 1.00 80.19 89 THR A CA 1
ATOM 682 C C . THR A 1 89 ? -15.626 -0.873 -2.780 1.00 80.19 89 THR A C 1
ATOM 684 O O . THR A 1 89 ? -15.509 -1.372 -1.657 1.00 80.19 89 THR A O 1
ATOM 687 N N . GLU A 1 90 ? -16.815 -0.683 -3.355 1.00 84.69 90 GLU A N 1
ATOM 688 C CA . GLU A 1 90 ? -18.130 -0.821 -2.710 1.00 84.69 90 GLU A CA 1
ATOM 689 C C . GLU A 1 90 ? -19.069 -1.785 -3.452 1.00 84.69 90 GLU A C 1
ATOM 691 O O . GLU A 1 90 ? -18.770 -2.152 -4.593 1.00 84.69 90 GLU A O 1
ATOM 696 N N . PRO A 1 91 ? -20.193 -2.220 -2.834 1.00 83.12 91 PRO A N 1
ATOM 697 C CA . PRO A 1 91 ? -21.235 -3.026 -3.472 1.00 83.12 91 PRO A CA 1
ATOM 698 C C . PRO A 1 91 ? -21.574 -2.594 -4.897 1.00 83.12 91 PRO A C 1
ATOM 700 O O . PRO A 1 91 ? -21.490 -3.429 -5.808 1.00 83.12 91 PRO A O 1
ATOM 703 N N . ASP A 1 92 ? -21.816 -1.294 -5.069 1.00 80.44 92 ASP A N 1
ATOM 704 C CA . ASP A 1 92 ? -22.337 -0.667 -6.287 1.00 80.44 92 ASP A CA 1
ATOM 705 C C . ASP A 1 92 ? -21.296 0.162 -7.067 1.00 80.44 92 ASP A C 1
ATOM 707 O O . ASP A 1 92 ? -21.611 0.724 -8.117 1.00 80.44 92 ASP A O 1
ATOM 711 N N . ALA A 1 93 ? -20.047 0.230 -6.585 1.00 73.25 93 ALA A N 1
ATOM 712 C CA . ALA A 1 93 ? -18.970 1.020 -7.188 1.00 73.25 93 ALA A CA 1
ATOM 713 C C . ALA A 1 93 ? -17.636 0.255 -7.205 1.00 73.25 93 ALA A C 1
ATOM 715 O O . ALA A 1 93 ? -16.913 0.165 -6.208 1.00 73.25 93 ALA A O 1
ATOM 716 N N . GLY A 1 94 ? -17.339 -0.324 -8.373 1.00 70.75 94 GLY A N 1
ATOM 717 C CA . GLY A 1 94 ? -16.128 -1.095 -8.666 1.00 70.75 94 GLY A CA 1
ATOM 718 C C . GLY A 1 94 ? -15.100 -0.295 -9.464 1.00 70.75 94 GLY A C 1
ATOM 719 O O . GLY A 1 94 ? -14.257 0.385 -8.890 1.00 70.75 94 GLY A O 1
ATOM 720 N N . SER A 1 95 ? -15.162 -0.402 -10.794 1.00 76.56 95 SER A N 1
ATOM 721 C CA . SER A 1 95 ? -14.271 0.312 -11.721 1.00 76.56 95 SER A CA 1
ATOM 722 C C . SER A 1 95 ? -14.588 1.807 -11.843 1.00 76.56 95 SER A C 1
ATOM 724 O O . SER A 1 95 ? -13.673 2.600 -12.048 1.00 76.56 95 SER A O 1
ATOM 726 N N . ASP A 1 96 ? -15.853 2.207 -11.675 1.00 74.00 96 ASP A N 1
ATOM 727 C CA . ASP A 1 96 ? -16.230 3.614 -11.508 1.00 74.00 96 ASP A CA 1
ATOM 728 C C . ASP A 1 96 ? -16.210 3.998 -10.023 1.00 74.00 96 ASP A C 1
ATOM 730 O O . ASP A 1 96 ? -17.222 3.984 -9.320 1.00 74.00 96 ASP A O 1
ATOM 734 N N . VAL A 1 97 ? -15.014 4.339 -9.545 1.00 73.31 97 VAL A N 1
ATOM 735 C CA . VAL A 1 97 ? -14.756 4.738 -8.153 1.00 73.31 97 VAL A CA 1
ATOM 736 C C . VAL A 1 97 ? -15.510 6.021 -7.760 1.00 73.31 97 VAL A C 1
ATOM 738 O O . VAL A 1 97 ? -15.671 6.296 -6.575 1.00 73.31 97 VAL A O 1
ATOM 741 N N . ARG A 1 98 ? -16.032 6.808 -8.713 1.00 69.62 98 ARG A N 1
ATOM 742 C CA . ARG A 1 98 ? -16.774 8.048 -8.409 1.00 69.62 98 ARG A CA 1
ATOM 743 C C . ARG A 1 98 ? -18.179 7.801 -7.862 1.00 69.62 98 ARG A C 1
ATOM 745 O O . ARG A 1 98 ? -18.793 8.738 -7.364 1.00 69.62 98 ARG A O 1
ATOM 752 N N . ARG A 1 99 ? -18.685 6.568 -7.961 1.00 79.00 99 ARG A N 1
ATOM 753 C CA . ARG A 1 99 ? -20.036 6.181 -7.530 1.00 79.00 99 ARG A CA 1
ATOM 754 C C . ARG A 1 99 ? -20.079 5.549 -6.128 1.00 79.00 99 ARG A C 1
ATOM 756 O O . ARG A 1 99 ? -21.085 4.944 -5.774 1.00 79.00 99 ARG A O 1
ATOM 763 N N . ILE A 1 100 ? -18.995 5.636 -5.351 1.00 87.12 100 ILE A N 1
ATOM 764 C CA . ILE A 1 100 ? -18.986 5.161 -3.958 1.00 87.12 100 ILE A CA 1
ATOM 76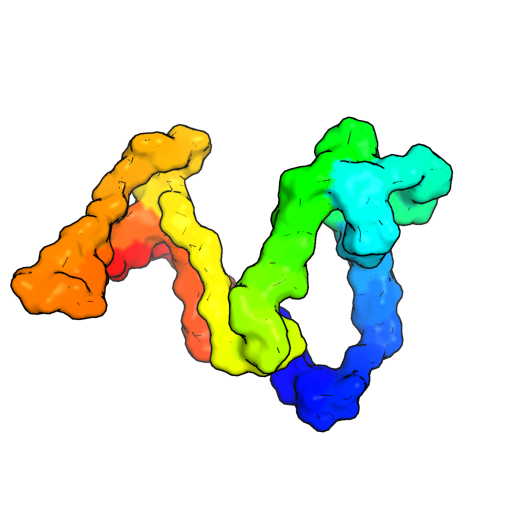5 C C . ILE A 1 100 ? -20.019 5.920 -3.108 1.00 87.12 100 ILE A C 1
ATOM 767 O O . ILE A 1 100 ? -20.257 7.107 -3.324 1.00 87.12 100 ILE A O 1
ATOM 771 N N . LEU A 1 101 ? -20.629 5.214 -2.159 1.00 86.81 101 LEU A N 1
ATOM 772 C CA . LEU A 1 101 ? -21.753 5.641 -1.327 1.00 86.81 101 LEU A CA 1
ATOM 773 C C . LEU A 1 101 ? -21.410 5.692 0.174 1.00 86.81 101 LEU A C 1
ATOM 775 O O . LEU A 1 101 ? -22.257 6.091 0.964 1.00 86.81 101 LEU A O 1
ATOM 779 N N . THR A 1 102 ? -20.205 5.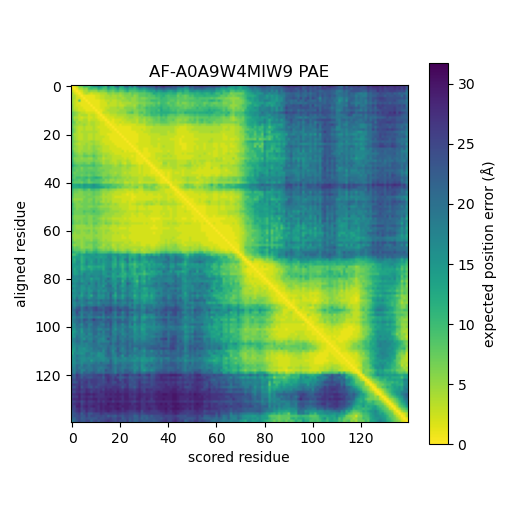288 0.601 1.00 88.69 102 THR A N 1
ATOM 780 C CA . THR A 1 102 ? -19.772 5.483 1.999 1.00 88.69 102 THR A CA 1
ATOM 781 C C . THR A 1 102 ? -19.655 6.969 2.316 1.00 88.69 102 THR A C 1
ATOM 783 O O . THR A 1 102 ? -18.817 7.669 1.744 1.00 88.69 102 THR A O 1
ATOM 786 N N . GLU A 1 103 ? -20.439 7.422 3.288 1.00 81.25 103 GLU A N 1
ATOM 787 C CA . GLU A 1 103 ? -20.443 8.795 3.781 1.00 81.25 103 GLU A CA 1
ATOM 788 C C . GLU A 1 103 ? -19.619 8.921 5.071 1.00 81.25 103 GLU A C 1
ATOM 790 O O . GLU A 1 103 ? -19.412 7.955 5.808 1.00 81.25 103 GLU A O 1
ATOM 795 N N . ALA A 1 104 ? -19.138 10.130 5.360 1.00 85.44 104 ALA A N 1
ATOM 796 C CA . ALA A 1 104 ? -18.449 10.456 6.605 1.00 85.44 104 ALA A CA 1
ATOM 797 C C . ALA A 1 104 ? -19.055 11.732 7.196 1.00 85.44 104 ALA A C 1
ATOM 799 O O . ALA A 1 104 ? -18.840 12.830 6.682 1.00 85.44 104 ALA A O 1
ATOM 800 N N . VAL A 1 105 ? -19.819 11.588 8.278 1.00 90.38 105 VAL A N 1
ATOM 801 C CA . VAL A 1 105 ? -20.527 12.691 8.938 1.00 90.38 105 VAL A CA 1
ATOM 802 C C . VAL A 1 105 ? -19.758 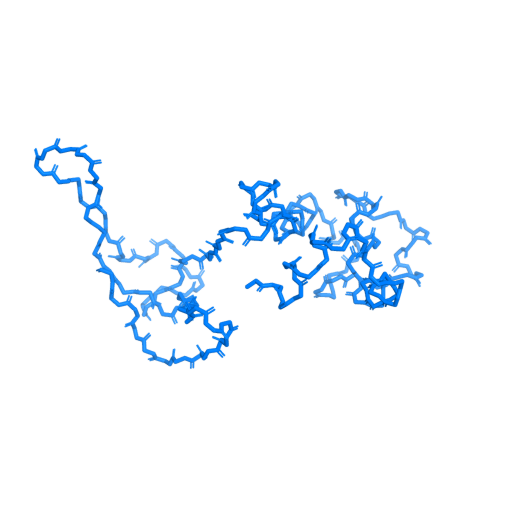13.102 10.189 1.00 90.38 105 VAL A C 1
ATOM 804 O O . VAL A 1 105 ? -19.398 12.270 11.017 1.00 90.38 105 VAL A O 1
ATOM 807 N N . LEU A 1 106 ? -19.474 14.394 10.336 1.00 86.38 106 LEU A N 1
ATOM 808 C CA . LEU A 1 106 ? -18.776 14.916 11.510 1.00 86.38 106 LEU A CA 1
ATOM 809 C C . LEU A 1 106 ? -19.691 14.839 12.745 1.00 86.38 106 LEU A C 1
ATOM 811 O O . LEU A 1 106 ? -20.832 15.298 12.687 1.00 86.38 106 LEU A O 1
ATOM 815 N N . ASN A 1 107 ? -19.199 14.286 13.858 1.00 87.00 107 ASN A N 1
ATOM 816 C CA . ASN A 1 107 ? -19.978 14.198 15.097 1.00 87.00 107 ASN A CA 1
ATOM 817 C C . ASN A 1 107 ? -20.340 15.597 15.649 1.00 87.00 107 ASN A C 1
ATOM 819 O O . ASN A 1 107 ? -19.673 16.590 15.354 1.00 87.00 107 ASN A O 1
ATOM 823 N N . GLY A 1 108 ? -21.374 15.685 16.492 1.00 82.88 108 GLY A N 1
ATOM 824 C CA . GLY A 1 108 ? -21.870 16.954 17.046 1.00 82.88 108 GLY A CA 1
ATOM 825 C C . GLY A 1 108 ? -20.849 17.727 17.896 1.00 82.88 108 GLY A C 1
ATOM 826 O O . GLY A 1 108 ? -20.890 18.956 17.934 1.00 82.88 108 GLY A O 1
ATOM 827 N N . ASP A 1 109 ? -19.900 17.026 18.523 1.00 82.75 109 ASP A N 1
ATOM 828 C CA . ASP A 1 109 ? -18.755 17.601 19.250 1.00 82.75 109 ASP A CA 1
ATOM 829 C C . ASP A 1 109 ? -17.554 17.947 18.343 1.00 82.75 109 ASP A C 1
ATOM 831 O O . ASP A 1 109 ? -16.600 18.582 18.788 1.00 82.75 109 ASP A O 1
ATOM 835 N N . LYS A 1 110 ? -17.611 17.542 17.068 1.00 75.88 110 LYS A N 1
ATOM 836 C CA . LYS A 1 110 ? -16.585 17.699 16.029 1.00 75.88 110 LYS A CA 1
ATOM 837 C C . LYS A 1 110 ? -15.240 17.015 16.319 1.00 75.88 110 LYS A C 1
ATOM 839 O O . LYS A 1 110 ? -14.247 17.363 15.685 1.00 75.88 110 LYS A O 1
ATOM 844 N N . SER A 1 111 ? -15.192 16.036 17.228 1.00 77.69 111 SER A N 1
ATOM 845 C CA . SER A 1 111 ? -13.940 15.355 17.607 1.00 77.69 111 SER A CA 1
ATOM 846 C C . SER A 1 111 ? -13.504 14.257 16.631 1.00 77.69 111 SER A C 1
ATOM 848 O O . SER A 1 111 ? -12.312 13.981 16.500 1.00 77.69 111 SER A O 1
ATOM 850 N N . HIS A 1 112 ? -14.455 13.634 15.932 1.00 68.31 112 HIS A N 1
ATOM 851 C CA . HIS A 1 112 ? -14.216 12.559 14.970 1.00 68.31 112 HIS A CA 1
ATOM 852 C C . HIS A 1 112 ? -15.334 12.493 13.920 1.00 68.31 112 HIS A C 1
ATOM 854 O O . HIS A 1 112 ? -16.428 13.033 14.109 1.00 68.31 112 HIS A O 1
ATOM 860 N N . TYR A 1 113 ? -15.057 11.807 12.810 1.00 78.25 113 TYR A N 1
ATOM 861 C CA . TYR A 1 113 ? -16.071 11.456 11.819 1.00 78.25 113 TYR A CA 1
ATOM 862 C C . TYR A 1 113 ? -16.719 10.121 12.174 1.00 78.25 113 TYR A C 1
ATOM 864 O O . TYR A 1 113 ? -16.030 9.137 12.445 1.00 78.25 113 TYR A O 1
ATOM 872 N N . ILE A 1 114 ? -18.043 10.091 12.109 1.00 86.12 114 ILE A N 1
ATOM 873 C CA . ILE A 1 114 ? -18.844 8.877 12.056 1.00 86.12 114 ILE A CA 1
ATOM 874 C C . ILE A 1 114 ? -18.908 8.495 10.577 1.00 86.12 114 ILE A C 1
ATOM 876 O O . ILE A 1 114 ? -19.584 9.143 9.776 1.00 86.12 114 ILE A O 1
ATOM 880 N N . ILE A 1 115 ? -18.119 7.494 10.201 1.00 82.75 115 ILE A N 1
ATOM 881 C CA . ILE A 1 115 ? -18.128 6.933 8.849 1.00 82.75 115 ILE A CA 1
ATOM 882 C C . ILE A 1 115 ? -19.268 5.920 8.790 1.00 82.75 115 ILE A C 1
ATOM 884 O O . ILE A 1 115 ? -19.449 5.147 9.723 1.00 82.75 115 ILE A O 1
ATOM 888 N N . SER A 1 116 ? -20.054 5.944 7.721 1.00 85.06 116 SER A N 1
ATOM 889 C CA . SER A 1 116 ? -21.174 5.028 7.531 1.00 85.06 116 SER A CA 1
ATOM 890 C C . SER A 1 116 ? -21.247 4.592 6.080 1.00 85.06 116 SER A C 1
ATOM 892 O O . SER A 1 116 ? -21.437 5.400 5.173 1.00 85.06 116 SER A O 1
ATOM 894 N N . GLY A 1 117 ? -21.067 3.296 5.849 1.00 81.06 117 GLY A N 1
ATOM 895 C CA . GLY A 1 117 ? -21.030 2.766 4.493 1.00 81.06 117 GLY A CA 1
ATOM 896 C C . GLY A 1 117 ? -20.570 1.325 4.401 1.00 81.06 117 GLY A C 1
ATOM 897 O O . GLY A 1 117 ? -20.183 0.700 5.387 1.00 81.06 117 GLY A O 1
ATOM 898 N N . HIS A 1 118 ? -20.661 0.786 3.189 1.00 78.94 118 HIS A N 1
ATOM 899 C CA . HIS A 1 118 ? -20.441 -0.624 2.904 1.00 78.94 118 HIS A CA 1
ATOM 900 C C . HIS A 1 118 ? -19.272 -0.755 1.930 1.00 78.94 118 HIS A C 1
ATOM 902 O O . HIS A 1 118 ? -19.356 -0.339 0.777 1.00 78.94 118 HIS A O 1
ATOM 908 N N . LYS A 1 119 ? -18.168 -1.363 2.372 1.00 80.38 119 LYS A N 1
ATOM 909 C CA . LYS A 1 119 ? -17.025 -1.655 1.495 1.00 80.38 119 LYS A CA 1
ATOM 910 C C . LYS A 1 119 ? -17.034 -3.129 1.097 1.00 80.38 119 LYS A C 1
ATOM 912 O O . LYS A 1 119 ? -17.066 -4.011 1.956 1.00 80.38 119 LYS A O 1
ATOM 917 N N . LYS A 1 120 ? -16.970 -3.393 -0.212 1.00 67.75 120 LYS A N 1
ATOM 918 C CA . LYS A 1 120 ? -17.009 -4.739 -0.825 1.00 67.75 120 LYS A CA 1
ATOM 919 C C . LYS A 1 120 ? -15.633 -5.390 -0.946 1.00 67.75 120 LYS A C 1
ATOM 921 O O . LYS A 1 120 ? -15.541 -6.571 -1.259 1.00 67.75 120 LYS A O 1
ATOM 926 N N . ALA A 1 121 ? -14.569 -4.631 -0.687 1.00 58.03 121 ALA A N 1
ATOM 927 C CA . ALA A 1 121 ? -13.210 -5.159 -0.607 1.00 58.03 121 ALA A CA 1
ATOM 928 C C . ALA A 1 121 ? -12.325 -4.391 0.393 1.00 58.03 121 ALA A C 1
ATOM 930 O O . ALA A 1 121 ? -11.151 -4.143 0.125 1.00 58.03 121 ALA A O 1
ATOM 931 N N . CYS A 1 122 ? -12.848 -4.051 1.576 1.00 51.59 122 CYS A N 1
ATOM 932 C CA . CYS A 1 122 ? -11.958 -3.825 2.716 1.00 51.59 122 CYS A CA 1
ATOM 933 C C . CYS A 1 122 ? -11.436 -5.178 3.187 1.00 51.59 122 CYS A C 1
ATOM 935 O O . CYS A 1 122 ? -12.201 -5.989 3.703 1.00 51.59 122 CYS A O 1
ATOM 937 N N . ALA A 1 123 ? -10.135 -5.427 3.037 1.00 48.50 123 ALA A N 1
ATOM 938 C CA . ALA A 1 123 ? -9.515 -6.609 3.619 1.00 48.50 123 ALA A CA 1
ATOM 939 C C . ALA A 1 123 ? -9.521 -6.489 5.154 1.00 48.50 123 ALA A C 1
ATOM 941 O O . ALA A 1 123 ? -8.573 -5.962 5.739 1.00 48.50 123 ALA A O 1
ATOM 942 N N . LYS A 1 124 ? -10.580 -6.986 5.810 1.00 47.06 124 LYS A N 1
ATOM 943 C CA . LYS A 1 124 ? -10.585 -7.205 7.260 1.00 47.06 124 LYS A CA 1
ATOM 944 C C . LYS A 1 124 ? -9.404 -8.109 7.605 1.00 47.06 124 LYS A C 1
ATOM 946 O O . LYS A 1 124 ? -9.320 -9.242 7.138 1.00 47.06 124 LYS A O 1
ATOM 951 N N . PHE A 1 125 ? -8.494 -7.611 8.434 1.00 47.84 125 PHE A N 1
ATOM 952 C CA . PHE A 1 125 ? -7.411 -8.412 8.988 1.00 47.84 125 PHE A CA 1
ATOM 953 C C . PHE A 1 125 ? -7.722 -8.735 10.444 1.00 47.84 125 PHE A C 1
ATOM 955 O O . PHE A 1 125 ? -7.642 -7.869 11.313 1.00 47.84 125 PHE A O 1
ATOM 962 N N . HIS A 1 126 ? -8.014 -10.008 10.713 1.00 42.84 126 HIS A N 1
ATOM 963 C CA . HIS A 1 126 ? -7.964 -10.552 12.068 1.00 42.84 126 HIS A CA 1
ATOM 964 C C . HIS A 1 126 ? -6.562 -10.270 12.661 1.00 42.84 126 HIS A C 1
ATOM 966 O O . HIS A 1 126 ? -5.581 -10.333 11.905 1.00 42.84 126 HIS A O 1
ATOM 972 N N . PRO A 1 127 ? -6.399 -10.027 13.981 1.00 40.69 127 PRO A N 1
ATOM 973 C CA . PRO A 1 127 ? -5.077 -9.882 14.613 1.00 40.69 127 PRO A CA 1
ATOM 974 C C . PRO A 1 127 ? -4.066 -10.960 14.173 1.00 40.69 127 PRO A C 1
ATOM 976 O O . PRO A 1 127 ? -2.902 -10.655 13.906 1.00 40.69 127 PRO A O 1
ATOM 979 N N . ASN A 1 128 ? -4.563 -12.178 13.934 1.00 43.31 128 ASN A N 1
ATOM 980 C CA . ASN A 1 128 ? -3.821 -13.386 13.565 1.00 43.31 128 ASN A CA 1
ATOM 981 C C . ASN A 1 128 ? -3.432 -13.480 12.065 1.00 43.31 128 ASN A C 1
ATOM 983 O O . ASN A 1 128 ? -3.080 -14.554 11.582 1.00 43.31 128 ASN A O 1
ATOM 987 N N . GLY A 1 129 ? -3.517 -12.387 11.298 1.00 41.91 129 GLY A N 1
ATOM 988 C CA . GLY A 1 129 ? -2.802 -12.212 10.022 1.00 41.91 129 GLY A CA 1
ATOM 989 C C . GLY A 1 129 ? -3.354 -12.920 8.774 1.00 41.91 129 GLY A C 1
ATOM 990 O O . GLY A 1 129 ? -2.867 -12.647 7.676 1.00 41.91 129 GLY A O 1
ATOM 991 N N . ARG A 1 130 ? -4.376 -13.776 8.888 1.00 37.78 130 ARG A N 1
ATOM 992 C CA . ARG A 1 130 ? -5.032 -14.411 7.729 1.00 37.78 130 ARG A CA 1
ATOM 993 C C . ARG A 1 130 ? -5.922 -13.408 6.977 1.00 37.78 130 ARG A C 1
ATOM 995 O O . ARG A 1 130 ? -6.724 -12.719 7.602 1.00 37.78 130 ARG A O 1
ATOM 1002 N N . ARG A 1 131 ? -5.804 -13.357 5.641 1.00 36.28 131 ARG A N 1
ATOM 1003 C CA . ARG A 1 131 ? -6.843 -12.793 4.758 1.00 36.28 131 ARG A CA 1
ATOM 1004 C C . ARG A 1 131 ? -7.884 -13.876 4.503 1.00 36.28 131 ARG A C 1
ATOM 1006 O O . ARG A 1 131 ? -7.596 -14.817 3.769 1.00 36.28 131 ARG A O 1
ATOM 1013 N N . GLU A 1 132 ? -9.090 -13.701 5.021 1.00 39.28 132 GLU A N 1
ATOM 1014 C CA . GLU A 1 132 ? -10.267 -14.268 4.367 1.00 39.28 132 GLU A CA 1
ATOM 1015 C C . GLU A 1 132 ? -10.783 -13.235 3.364 1.00 39.28 132 GLU A C 1
ATOM 1017 O O . GLU A 1 132 ? -11.014 -12.079 3.713 1.00 39.28 132 GLU A O 1
ATOM 1022 N N . GLN A 1 133 ? -10.964 -13.642 2.106 1.00 37.72 133 GLN A N 1
ATOM 1023 C CA . GLN A 1 133 ? -11.885 -12.939 1.215 1.00 37.72 133 GLN A CA 1
ATOM 1024 C C . GLN A 1 133 ? -13.303 -13.372 1.588 1.00 37.72 133 GLN A C 1
ATOM 1026 O O . GLN A 1 133 ? -13.929 -14.154 0.870 1.00 37.72 133 GLN A O 1
ATOM 1031 N N . SER A 1 134 ? -13.813 -12.893 2.725 1.00 38.50 134 SER A N 1
ATOM 1032 C CA . SER A 1 134 ? -15.247 -12.992 2.947 1.00 38.50 134 SER A CA 1
ATOM 1033 C C . SER A 1 134 ? -15.938 -12.088 1.923 1.00 38.50 134 SER A C 1
ATOM 1035 O O . SER A 1 134 ? -15.554 -10.936 1.717 1.00 38.50 134 SER A O 1
ATOM 1037 N N . LYS A 1 135 ? -16.965 -12.610 1.242 1.00 42.28 135 LYS A N 1
ATOM 1038 C CA . LYS A 1 135 ? -17.894 -11.793 0.436 1.00 42.28 135 LYS A CA 1
ATOM 1039 C C . LYS A 1 135 ? -18.883 -11.050 1.346 1.00 42.28 135 LYS A C 1
ATOM 1041 O O . LYS A 1 135 ? -20.048 -10.887 0.999 1.00 42.28 135 LYS A O 1
ATOM 1046 N N . GLU A 1 136 ? -18.435 -10.666 2.535 1.00 48.75 136 GLU A N 1
ATOM 1047 C CA . GLU A 1 136 ? -19.239 -9.973 3.524 1.00 48.75 136 GLU A CA 1
ATOM 1048 C C . GLU A 1 136 ? -18.985 -8.483 3.395 1.00 48.75 136 GLU A C 1
ATOM 1050 O O . GLU A 1 136 ? -17.849 -8.005 3.460 1.00 48.75 136 GLU A O 1
ATOM 1055 N N . GLU A 1 137 ? -20.068 -7.741 3.236 1.00 51.44 137 GLU A N 1
ATOM 1056 C CA . GLU A 1 137 ? -20.017 -6.294 3.261 1.00 51.44 137 GLU A CA 1
ATOM 1057 C C . GLU A 1 137 ? -19.506 -5.843 4.625 1.00 51.44 137 GLU A C 1
ATOM 1059 O O . GLU A 1 137 ? -20.100 -6.120 5.671 1.00 51.44 137 GLU A O 1
ATOM 1064 N N . THR A 1 138 ? -18.376 -5.139 4.626 1.00 50.22 138 THR A N 1
ATOM 1065 C CA . THR A 1 138 ? -17.934 -4.489 5.851 1.00 50.22 138 THR A CA 1
ATOM 1066 C C . THR A 1 138 ? -18.722 -3.206 5.989 1.00 50.22 138 THR A C 1
ATOM 1068 O O . THR A 1 138 ? -18.411 -2.217 5.323 1.00 50.22 138 THR A O 1
ATOM 1071 N N . LYS A 1 139 ? -19.750 -3.262 6.837 1.00 56.59 139 LYS A N 1
ATOM 1072 C CA . LYS A 1 139 ? -20.416 -2.077 7.348 1.00 56.59 139 LYS A CA 1
ATOM 1073 C C . LYS A 1 139 ? -19.505 -1.401 8.370 1.00 56.59 139 LYS A C 1
ATOM 1075 O O . LYS A 1 139 ? -19.080 -2.051 9.329 1.00 56.59 139 LYS A O 1
ATOM 1080 N N . PHE A 1 140 ? -19.201 -0.139 8.110 1.00 56.41 140 PHE A N 1
ATOM 1081 C CA . PHE A 1 140 ? -18.602 0.799 9.054 1.00 56.41 140 PHE A CA 1
ATOM 1082 C C . PHE A 1 140 ? -19.713 1.693 9.615 1.00 56.41 140 PHE A C 1
ATOM 1084 O O . PHE A 1 140 ? -20.663 1.966 8.838 1.00 56.41 140 PHE A O 1
#

pLDDT: mean 70.65, std 15.97, range [36.28, 90.38]

Organism: Penicillium olsonii (NCBI:txid99116)

Solvent-accessible surface area (backbone atoms only — not comparable to full-atom values): 8459 Å² total; per-residue (Å²): 130,74,93,56,47,71,54,32,63,73,65,73,52,77,63,73,68,53,56,58,50,36,42,72,57,5,49,49,54,46,71,73,42,42,46,47,59,55,74,89,45,57,87,73,52,50,44,51,92,71,54,55,54,93,72,45,31,57,62,59,32,44,49,52,46,38,76,70,37,59,33,50,63,41,88,25,34,74,45,45,80,57,87,82,78,78,70,73,35,23,85,87,9,65,91,55,64,88,58,56,75,63,45,72,46,71,40,96,85,65,82,52,67,51,53,43,34,50,26,55,51,52,77,61,66,52,96,86,69,55,78,6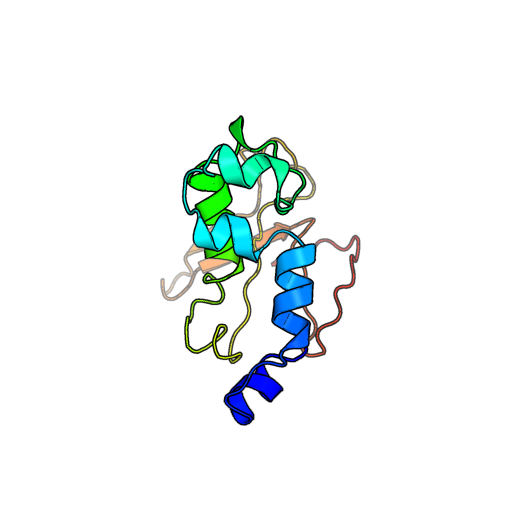2,88,61,93,58,68,47,72,77